Protein AF-O52872-F1 (afdb_monomer_lite)

Sequence (113 aa):
MNLTPDIKSHKITLVAEGVETALSIKDAISEAQKAHIQVLSTLGKSNLSNISDDRSADRIILVLDNDKQDWRQDKTIQIAIKQMEQRGKSVRCIQPTLLNGQKTDYNDLAKAG

Organism: Coxiella burnetii (NCBI:txid777)

InterPro domains:
  IPR006171 TOPRIM domain [PF13362] (14-111)

Radius of gyration: 14.63 Å; chains: 1; bounding box: 35×21×47 Å

pLDDT: mean 76.81, std 14.49, range [31.52, 91.0]

Secondary structure (DSSP, 8-state):
------TT--SEEEEESSHHHHHHHHHHS-HHHHTTEEEEE-SSGGGGGG--GGGS-SEEEEE----SS-GGG-HHHHHHHHHHHHTT-EEEEE-PPPBTTB---HHHHHHH-

Foldseek 3Di:
DDPDPPPPQAQEEEEEQDPLLLVLVVVVDDPVNCRHYHYYYQVHLLSLLVDDPSNGHLEYEYQYFPPVDDCVPVPSSVVSCVNSVVVNHHYHYDYDDDDVVDRDHVNNVSVVD

Structure (mmCIF, N/CA/C/O backbone):
data_AF-O52872-F1
#
_entry.id   AF-O52872-F1
#
loop_
_atom_site.group_PDB
_atom_site.id
_atom_site.type_symbol
_atom_site.label_atom_id
_atom_site.label_alt_id
_atom_site.label_comp_id
_atom_site.label_asym_id
_atom_site.label_entity_id
_atom_site.label_seq_id
_atom_site.pdbx_PDB_ins_code
_atom_site.Cartn_x
_atom_site.Cartn_y
_atom_site.Cartn_z
_atom_site.occupancy
_atom_site.B_iso_or_equiv
_atom_site.auth_seq_id
_atom_site.auth_comp_id
_atom_site.auth_asym_id
_atom_site.auth_atom_id
_atom_site.pdbx_PDB_model_num
ATOM 1 N N . MET A 1 1 ? 16.759 13.828 -27.827 1.00 35.06 1 MET A N 1
ATOM 2 C CA . MET A 1 1 ? 17.343 13.510 -26.508 1.00 35.06 1 MET A CA 1
ATOM 3 C C . MET A 1 1 ? 16.185 13.499 -25.521 1.00 35.06 1 MET A C 1
ATOM 5 O O . MET A 1 1 ? 15.608 14.550 -25.285 1.00 35.06 1 MET A O 1
ATOM 9 N N . ASN A 1 2 ? 15.724 12.317 -25.110 1.00 31.52 2 ASN A N 1
ATOM 10 C CA . ASN A 1 2 ? 14.551 12.174 -24.245 1.00 31.52 2 ASN A CA 1
ATOM 11 C C . ASN A 1 2 ? 15.044 12.244 -22.791 1.00 31.52 2 ASN A C 1
ATOM 13 O O . ASN A 1 2 ? 15.812 11.384 -22.378 1.00 31.52 2 ASN A O 1
ATOM 17 N N . LEU A 1 3 ? 14.697 13.313 -22.070 1.00 44.38 3 LEU A N 1
ATOM 18 C CA . LEU A 1 3 ? 15.164 13.608 -20.704 1.00 44.38 3 LEU A CA 1
ATOM 19 C C . LEU A 1 3 ? 14.146 13.188 -19.631 1.00 44.38 3 LEU A C 1
ATOM 21 O O . LEU A 1 3 ? 14.085 13.790 -18.564 1.00 44.38 3 LEU A O 1
ATOM 25 N N . THR A 1 4 ? 13.317 12.181 -19.893 1.00 50.91 4 THR A N 1
ATOM 26 C CA . THR A 1 4 ? 12.451 11.621 -18.853 1.00 50.91 4 THR A CA 1
ATOM 27 C C . THR A 1 4 ? 13.268 10.608 -18.053 1.00 50.91 4 THR A C 1
ATOM 29 O O . THR A 1 4 ? 13.626 9.571 -18.607 1.00 50.91 4 THR A O 1
ATOM 32 N N . PRO A 1 5 ? 13.638 10.892 -16.787 1.00 45.84 5 PRO A N 1
ATOM 33 C CA . PRO A 1 5 ? 14.276 9.886 -15.956 1.00 45.84 5 PRO A CA 1
ATOM 34 C C . PRO A 1 5 ? 13.314 8.703 -15.853 1.00 45.84 5 PRO A C 1
ATOM 36 O O . PRO A 1 5 ? 12.143 8.885 -15.530 1.00 45.84 5 PRO A O 1
ATOM 39 N N . ASP A 1 6 ? 13.812 7.520 -16.196 1.00 46.09 6 ASP A N 1
ATOM 40 C CA . ASP A 1 6 ? 13.143 6.225 -16.130 1.00 46.09 6 ASP A CA 1
ATOM 41 C C . ASP A 1 6 ? 12.356 6.035 -14.816 1.00 46.09 6 ASP A C 1
ATOM 43 O O . ASP A 1 6 ? 12.839 5.446 -13.847 1.00 46.09 6 ASP A O 1
ATOM 47 N N . ILE A 1 7 ? 11.080 6.435 -14.786 1.00 49.94 7 ILE A N 1
ATOM 48 C CA . ILE A 1 7 ? 10.104 5.914 -13.816 1.00 49.94 7 ILE A CA 1
ATOM 49 C C . ILE A 1 7 ? 9.627 4.544 -14.327 1.00 49.94 7 ILE A C 1
ATOM 51 O O . ILE A 1 7 ? 8.452 4.298 -14.571 1.00 49.94 7 ILE A O 1
ATOM 55 N N . LYS A 1 8 ? 10.591 3.648 -14.560 1.00 49.62 8 LYS A N 1
ATOM 56 C CA . LYS A 1 8 ? 10.399 2.221 -14.865 1.00 49.62 8 LYS A CA 1
ATOM 57 C C . LYS A 1 8 ? 11.382 1.319 -14.104 1.00 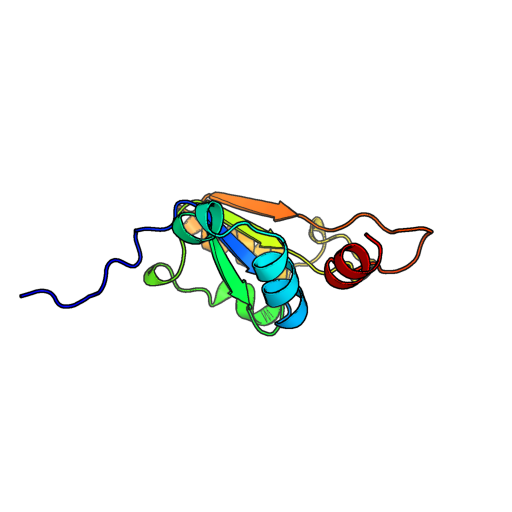49.62 8 LYS A C 1
ATOM 59 O O . LYS A 1 8 ? 11.474 0.132 -14.393 1.00 49.62 8 LYS A O 1
ATOM 64 N N . SER A 1 9 ? 12.107 1.848 -13.112 1.00 58.19 9 SER A N 1
ATOM 65 C CA . SER A 1 9 ? 13.085 1.059 -12.340 1.00 58.19 9 SER A CA 1
ATOM 66 C C . SER A 1 9 ? 12.460 0.208 -11.223 1.00 58.19 9 SER A C 1
ATOM 68 O O . SER A 1 9 ? 13.018 -0.820 -10.838 1.00 58.19 9 SER A O 1
ATOM 70 N N . HIS A 1 10 ? 11.311 0.608 -10.673 1.00 67.50 10 HIS A N 1
ATOM 71 C CA . HIS A 1 10 ? 10.710 -0.102 -9.543 1.00 67.50 10 HIS A CA 1
ATOM 72 C C . HIS A 1 10 ? 9.800 -1.231 -10.030 1.00 67.50 10 HIS A C 1
ATOM 74 O O . HIS A 1 10 ? 8.917 -1.030 -10.860 1.00 67.50 10 HIS A O 1
ATOM 80 N N . LYS A 1 11 ? 9.998 -2.431 -9.480 1.00 82.88 11 LYS A N 1
ATOM 81 C CA . LYS A 1 11 ? 9.204 -3.626 -9.802 1.00 82.88 11 LYS A CA 1
ATOM 82 C C . LYS A 1 11 ? 7.852 -3.632 -9.088 1.00 82.88 11 LYS A C 1
ATOM 84 O O . LYS A 1 11 ? 6.948 -4.349 -9.510 1.00 82.88 11 LYS A O 1
ATOM 89 N N . ILE A 1 12 ? 7.742 -2.907 -7.973 1.00 87.94 12 ILE A N 1
ATOM 90 C CA . ILE A 1 12 ? 6.560 -2.875 -7.107 1.00 87.94 12 ILE A CA 1
ATOM 91 C C . ILE A 1 12 ? 6.342 -1.446 -6.611 1.00 87.94 12 ILE A C 1
ATOM 93 O O . ILE A 1 12 ? 7.295 -0.779 -6.205 1.00 87.94 12 ILE A O 1
ATOM 97 N N . THR A 1 13 ? 5.087 -1.003 -6.583 1.00 90.94 13 THR A N 1
ATOM 98 C CA . THR A 1 13 ? 4.680 0.236 -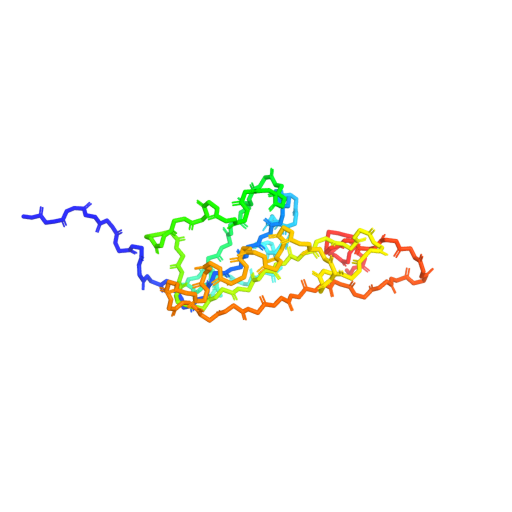5.911 1.00 90.94 13 THR A CA 1
ATOM 99 C C . THR A 1 13 ? 3.794 -0.086 -4.712 1.00 90.94 13 THR A C 1
ATOM 101 O O . THR A 1 13 ? 2.715 -0.653 -4.868 1.00 90.94 13 THR A O 1
ATOM 104 N N . LEU A 1 14 ? 4.249 0.280 -3.516 1.00 90.56 14 LEU A N 1
ATOM 105 C CA . LEU A 1 14 ? 3.457 0.289 -2.290 1.00 90.56 14 LEU A CA 1
ATOM 106 C C . LEU A 1 14 ? 2.741 1.636 -2.194 1.00 90.56 14 LEU A C 1
ATOM 108 O O . LEU A 1 14 ? 3.377 2.683 -2.298 1.00 90.56 14 LEU A O 1
ATOM 112 N N . VAL A 1 15 ? 1.429 1.618 -2.015 1.00 91.00 15 VAL A N 1
ATOM 113 C CA . VAL A 1 15 ? 0.592 2.818 -1.965 1.00 91.00 15 VAL A CA 1
ATOM 114 C C . VAL A 1 15 ? -0.093 2.864 -0.611 1.00 91.00 15 VAL A C 1
ATOM 116 O O . VAL A 1 15 ? -0.991 2.068 -0.358 1.00 91.00 15 VAL A O 1
ATOM 119 N N . ALA A 1 16 ? 0.326 3.785 0.244 1.00 90.00 16 ALA A N 1
ATOM 120 C CA . ALA A 1 16 ? -0.277 4.020 1.547 1.00 90.00 16 ALA A CA 1
ATOM 121 C C . ALA A 1 16 ? -1.339 5.127 1.485 1.00 90.00 16 ALA A C 1
ATOM 123 O O . ALA A 1 16 ? -1.213 6.074 0.706 1.00 90.00 16 ALA A O 1
ATOM 124 N N . GLU A 1 17 ? -2.358 5.045 2.339 1.00 84.19 17 GLU A N 1
ATOM 125 C CA . GLU A 1 17 ? -3.358 6.110 2.477 1.00 84.19 17 GLU A CA 1
ATOM 126 C C . GLU A 1 17 ? -2.751 7.382 3.099 1.00 84.19 17 GLU A C 1
ATOM 128 O O . GLU A 1 17 ? -2.861 8.472 2.529 1.00 84.19 17 GLU A O 1
ATOM 133 N N . GLY A 1 18 ? -2.061 7.234 4.234 1.00 84.19 18 GLY A N 1
ATOM 134 C CA . GLY A 1 18 ? -1.410 8.319 4.972 1.00 84.19 18 GLY A CA 1
ATOM 135 C C . GLY A 1 18 ? 0.094 8.451 4.712 1.00 84.19 18 GLY A C 1
ATOM 136 O O . GLY A 1 18 ? 0.757 7.526 4.231 1.00 84.19 18 GLY A O 1
ATOM 137 N N . VAL A 1 19 ? 0.653 9.624 5.032 1.00 86.31 19 VAL A N 1
ATOM 138 C CA . VAL A 1 19 ? 2.106 9.878 4.938 1.00 86.31 19 VAL A CA 1
ATOM 139 C C . VAL A 1 19 ? 2.889 9.123 6.002 1.00 86.31 19 VAL A C 1
ATOM 141 O O . VAL A 1 19 ? 3.989 8.656 5.730 1.00 86.31 19 VAL A O 1
ATOM 144 N N . GLU A 1 20 ? 2.311 8.970 7.192 1.00 84.44 20 GLU A N 1
ATOM 145 C CA . GLU A 1 20 ? 2.938 8.259 8.304 1.00 84.44 20 GLU A CA 1
ATOM 146 C C . GLU A 1 20 ? 3.141 6.784 7.935 1.00 84.44 20 GLU A C 1
ATOM 148 O O . GLU A 1 20 ? 4.259 6.287 8.013 1.00 84.44 20 GLU A O 1
ATOM 153 N N . THR A 1 21 ? 2.108 6.141 7.374 1.00 83.94 21 THR A N 1
ATOM 154 C CA . THR A 1 21 ? 2.167 4.762 6.858 1.00 83.94 21 THR A CA 1
ATOM 155 C C . THR A 1 21 ? 3.205 4.604 5.754 1.00 83.94 21 THR A C 1
ATOM 157 O O . THR A 1 21 ? 3.992 3.658 5.771 1.00 83.94 21 THR A O 1
ATOM 160 N N . ALA A 1 22 ? 3.291 5.560 4.826 1.00 86.81 22 ALA A N 1
ATOM 161 C CA . ALA A 1 22 ? 4.333 5.549 3.801 1.00 86.81 22 ALA A CA 1
ATOM 162 C C . ALA A 1 22 ? 5.752 5.646 4.393 1.00 86.81 22 ALA A C 1
ATOM 164 O O . ALA A 1 22 ? 6.659 4.949 3.931 1.00 86.81 22 ALA A O 1
ATOM 165 N N . LEU A 1 23 ? 5.957 6.495 5.404 1.00 86.56 23 LEU A N 1
ATOM 166 C CA . LEU A 1 23 ? 7.255 6.658 6.060 1.00 86.56 23 LEU A CA 1
ATOM 167 C C . LEU A 1 23 ? 7.641 5.411 6.858 1.00 86.56 23 LEU A C 1
ATOM 169 O O . LEU A 1 23 ? 8.742 4.906 6.662 1.00 86.56 23 LEU A O 1
ATOM 173 N N . SER A 1 24 ? 6.727 4.840 7.645 1.00 83.19 24 SER A N 1
ATOM 174 C CA . SER A 1 24 ? 6.998 3.608 8.396 1.00 83.19 24 SER A CA 1
ATOM 175 C C . SER A 1 24 ? 7.346 2.428 7.486 1.00 83.19 24 SER A C 1
ATOM 177 O O . SER A 1 24 ? 8.270 1.676 7.785 1.00 83.19 24 SER A O 1
ATOM 179 N N . ILE A 1 25 ? 6.687 2.293 6.328 1.00 84.81 25 ILE A N 1
ATOM 180 C CA . ILE A 1 25 ? 7.078 1.301 5.312 1.00 84.81 25 ILE A CA 1
ATOM 181 C C . ILE A 1 25 ? 8.493 1.582 4.804 1.00 84.81 25 ILE A C 1
ATOM 183 O O . ILE A 1 25 ? 9.294 0.659 4.676 1.00 84.81 25 ILE A O 1
ATOM 187 N N . LYS A 1 26 ? 8.800 2.846 4.489 1.00 86.38 26 LYS A N 1
ATOM 188 C CA . LYS A 1 26 ? 10.108 3.246 3.959 1.00 86.38 26 LYS A CA 1
ATOM 189 C C . LYS A 1 26 ? 11.240 3.002 4.963 1.00 86.38 26 LYS A C 1
ATOM 191 O O . LYS A 1 26 ? 12.350 2.691 4.531 1.00 86.38 26 LYS A O 1
ATOM 196 N N . ASP A 1 27 ? 10.959 3.112 6.255 1.00 85.19 27 ASP A N 1
ATOM 197 C CA . ASP A 1 27 ? 11.908 2.809 7.327 1.00 85.19 27 ASP A CA 1
ATOM 198 C C . ASP A 1 27 ? 12.065 1.296 7.549 1.00 85.19 27 ASP A C 1
ATOM 200 O O . ASP A 1 27 ? 13.162 0.831 7.851 1.00 85.19 27 ASP A O 1
ATOM 204 N N . ALA A 1 28 ? 11.003 0.512 7.332 1.00 82.19 28 ALA A N 1
ATOM 205 C CA . ALA A 1 28 ? 11.022 -0.944 7.483 1.00 82.19 28 ALA A CA 1
ATOM 206 C C . ALA A 1 28 ? 11.693 -1.693 6.313 1.00 82.19 28 ALA A C 1
ATOM 208 O O . ALA A 1 28 ? 12.153 -2.824 6.486 1.00 82.19 28 ALA A O 1
ATOM 209 N N . ILE A 1 29 ? 11.740 -1.101 5.114 1.00 85.50 29 ILE A N 1
ATOM 210 C CA . ILE A 1 29 ? 12.398 -1.707 3.946 1.00 85.50 29 ILE A CA 1
ATOM 211 C C . ILE A 1 29 ? 13.897 -1.388 3.912 1.00 85.50 29 ILE A C 1
ATOM 213 O O . ILE A 1 29 ? 14.329 -0.262 4.163 1.00 85.50 29 ILE A O 1
ATOM 217 N N . SER A 1 30 ? 14.710 -2.373 3.529 1.00 84.06 30 SER A N 1
ATOM 218 C CA . SER A 1 30 ? 16.163 -2.187 3.421 1.00 84.06 30 SER A CA 1
ATOM 219 C C . SER A 1 30 ? 16.553 -1.322 2.216 1.00 84.06 30 SER A C 1
ATOM 221 O O . SER A 1 30 ? 15.824 -1.244 1.227 1.00 84.06 30 SER A O 1
ATOM 223 N N . GLU A 1 31 ? 17.745 -0.720 2.236 1.00 81.88 31 GLU A N 1
ATOM 224 C CA . GLU A 1 31 ? 18.260 0.072 1.101 1.00 81.88 31 GLU A CA 1
ATOM 225 C C . GLU A 1 31 ? 18.279 -0.722 -0.219 1.00 81.88 31 GLU A C 1
ATOM 227 O O . GLU A 1 31 ? 17.918 -0.205 -1.276 1.00 81.88 31 GLU A O 1
ATOM 232 N N . ALA A 1 32 ? 18.597 -2.021 -0.163 1.00 79.75 32 ALA A N 1
ATOM 233 C CA . ALA A 1 32 ? 18.549 -2.907 -1.329 1.00 79.75 32 ALA A CA 1
ATOM 234 C C . ALA A 1 32 ? 17.118 -3.105 -1.878 1.00 79.75 32 ALA A C 1
ATOM 236 O O . ALA A 1 32 ? 16.919 -3.288 -3.084 1.00 79.75 32 ALA A O 1
ATOM 237 N N . GLN A 1 33 ? 16.108 -3.059 -1.004 1.00 80.38 33 GLN A N 1
ATOM 238 C CA . GLN A 1 33 ? 14.697 -3.127 -1.386 1.00 80.38 33 GLN A CA 1
ATOM 239 C C . GLN A 1 33 ? 14.191 -1.788 -1.936 1.00 80.38 33 GLN A C 1
ATOM 241 O O . GLN A 1 33 ? 13.420 -1.804 -2.895 1.00 80.38 33 GLN A O 1
ATOM 246 N N . LYS A 1 34 ? 14.669 -0.644 -1.422 1.00 79.81 34 LYS A N 1
ATOM 247 C CA . LYS A 1 34 ? 14.319 0.705 -1.923 1.00 79.81 34 LYS A CA 1
ATOM 248 C C . LYS A 1 34 ? 14.648 0.896 -3.406 1.00 79.81 34 LYS A C 1
ATOM 250 O O . LYS A 1 34 ? 13.922 1.597 -4.095 1.00 79.81 34 LYS A O 1
ATOM 255 N N . ALA A 1 35 ? 15.672 0.214 -3.925 1.00 81.62 35 ALA A N 1
ATOM 256 C CA . ALA A 1 35 ? 15.999 0.228 -5.356 1.00 81.62 35 ALA A CA 1
ATOM 257 C C . ALA A 1 35 ? 14.927 -0.437 -6.252 1.00 81.62 35 ALA A C 1
ATOM 259 O O . ALA A 1 35 ? 14.870 -0.184 -7.453 1.00 81.62 35 ALA A O 1
ATOM 260 N N . HIS A 1 36 ? 14.082 -1.301 -5.680 1.00 84.25 36 HIS A N 1
ATOM 261 C CA . HIS A 1 36 ? 13.088 -2.099 -6.406 1.00 84.25 36 HIS A CA 1
ATOM 262 C C . HIS A 1 36 ? 11.643 -1.779 -6.011 1.00 84.25 36 HIS A C 1
ATOM 264 O O . HIS A 1 36 ? 10.719 -2.134 -6.749 1.00 84.25 36 HIS A O 1
ATOM 270 N N . ILE A 1 37 ? 11.450 -1.147 -4.854 1.00 87.38 37 ILE A N 1
ATOM 271 C CA . ILE A 1 37 ? 10.155 -0.835 -4.261 1.00 87.38 37 ILE A CA 1
ATOM 272 C C . ILE A 1 37 ? 10.001 0.677 -4.186 1.00 87.38 37 ILE A C 1
ATOM 274 O O . ILE A 1 37 ? 10.742 1.360 -3.484 1.00 87.38 37 ILE A O 1
ATOM 278 N N . GLN A 1 38 ? 8.981 1.182 -4.866 1.00 90.12 38 GLN A N 1
ATOM 279 C CA . GLN A 1 38 ? 8.544 2.559 -4.718 1.00 90.12 38 GLN A CA 1
ATOM 280 C C . GLN A 1 38 ? 7.467 2.635 -3.641 1.00 90.12 38 GLN A C 1
ATOM 282 O O . GLN A 1 38 ? 6.544 1.825 -3.646 1.00 90.12 38 GLN A O 1
ATOM 287 N N . VAL A 1 39 ? 7.544 3.627 -2.757 1.00 89.44 39 VAL A N 1
ATOM 288 C CA . VAL A 1 39 ? 6.494 3.905 -1.770 1.00 89.44 39 VAL A CA 1
ATOM 289 C C . VAL A 1 39 ? 5.836 5.238 -2.111 1.00 89.44 39 VAL A C 1
ATOM 291 O O . VAL A 1 39 ? 6.524 6.243 -2.293 1.00 89.44 39 VAL A O 1
ATOM 294 N N . LEU A 1 40 ? 4.512 5.240 -2.219 1.00 90.56 40 LEU A N 1
ATOM 295 C CA . LEU A 1 40 ? 3.676 6.411 -2.462 1.00 90.56 40 LEU A CA 1
ATOM 296 C C . LEU A 1 40 ? 2.679 6.588 -1.319 1.00 90.56 40 LEU A C 1
ATOM 298 O O . LEU A 1 40 ? 2.246 5.611 -0.715 1.00 90.56 40 LEU A O 1
ATOM 302 N N . SER A 1 41 ? 2.280 7.832 -1.074 1.00 88.94 41 SER A N 1
ATOM 303 C CA . SER A 1 41 ? 1.142 8.161 -0.218 1.00 88.94 41 SER A CA 1
ATOM 304 C C . SER A 1 41 ? 0.077 8.871 -1.045 1.00 88.94 41 SER A C 1
ATOM 306 O O . SER A 1 41 ? 0.412 9.751 -1.843 1.00 88.94 41 SER A O 1
ATOM 308 N N . THR A 1 42 ? -1.191 8.503 -0.872 1.00 87.56 42 THR A N 1
ATOM 309 C CA . THR A 1 42 ? -2.308 9.156 -1.568 1.00 87.56 42 THR A CA 1
ATOM 310 C C . THR A 1 42 ? -2.849 10.366 -0.822 1.00 87.56 42 THR A C 1
ATOM 312 O O . THR A 1 42 ? -3.653 11.100 -1.388 1.00 87.56 42 THR A O 1
ATOM 315 N N . LEU A 1 43 ? -2.402 10.627 0.410 1.00 84.88 43 LEU A N 1
ATOM 316 C CA . LEU A 1 43 ? -2.954 11.688 1.260 1.00 84.88 43 LEU A CA 1
ATOM 317 C C . LEU A 1 43 ? -4.473 11.518 1.469 1.00 84.88 43 LEU A C 1
ATOM 319 O O . LEU A 1 43 ? -5.225 12.491 1.440 1.00 84.88 43 LEU A O 1
ATOM 323 N N . GLY A 1 44 ? -4.921 10.267 1.616 1.00 82.19 44 GLY A N 1
ATOM 324 C CA . GLY A 1 44 ? -6.325 9.883 1.780 1.00 82.19 44 GLY A CA 1
ATOM 325 C C . GLY A 1 44 ? -6.838 8.923 0.699 1.00 82.19 44 GLY A C 1
ATOM 326 O O . GLY A 1 44 ? -6.401 8.952 -0.458 1.00 82.19 44 GLY A O 1
ATOM 327 N N . LYS A 1 45 ? -7.801 8.067 1.063 1.00 79.62 45 LYS A N 1
ATOM 328 C CA . LYS A 1 45 ? -8.374 7.034 0.177 1.00 79.62 45 LYS A CA 1
ATOM 329 C C . LYS A 1 45 ? -9.075 7.556 -1.075 1.00 79.62 45 LYS A C 1
ATOM 331 O O . LYS A 1 45 ? -9.083 6.875 -2.098 1.00 79.62 45 LYS A O 1
ATOM 336 N N . SER A 1 46 ? -9.620 8.772 -1.045 1.00 82.44 46 SER A N 1
ATOM 337 C CA . SER A 1 46 ? -10.259 9.404 -2.211 1.00 82.44 46 SER A CA 1
ATOM 338 C C . SER A 1 46 ? -9.291 9.652 -3.372 1.00 82.44 46 SER A C 1
ATOM 340 O O . SER A 1 46 ? -9.716 9.728 -4.523 1.00 82.44 46 SER A O 1
ATOM 342 N N . ASN A 1 47 ? -7.990 9.730 -3.091 1.00 84.19 47 ASN A N 1
ATOM 343 C CA . ASN A 1 47 ? -6.956 9.977 -4.091 1.00 84.19 47 ASN A CA 1
ATOM 344 C C . ASN A 1 47 ? -6.371 8.691 -4.696 1.00 84.19 47 ASN A C 1
ATOM 346 O O . ASN A 1 47 ? -5.564 8.779 -5.621 1.00 84.19 47 ASN A O 1
ATOM 350 N N . LEU 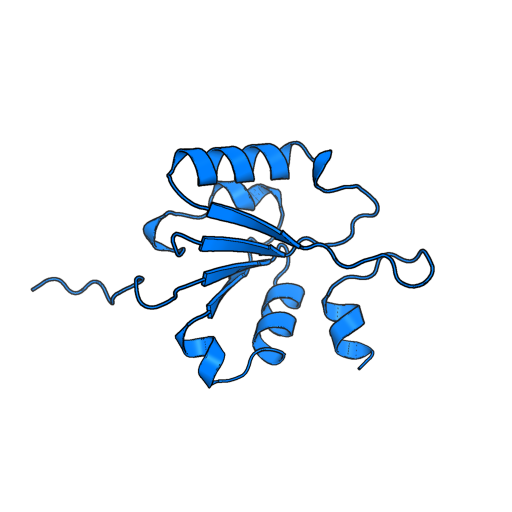A 1 48 ? -6.783 7.500 -4.234 1.00 83.38 48 LEU A N 1
ATOM 351 C CA . LEU A 1 48 ? -6.307 6.218 -4.774 1.00 83.38 48 LEU A CA 1
ATOM 352 C C . LEU A 1 48 ? -6.536 6.107 -6.290 1.00 83.38 48 LEU A C 1
ATOM 354 O O . LEU A 1 48 ? -5.653 5.663 -7.017 1.00 83.38 48 LEU A O 1
ATOM 358 N N . SER A 1 49 ? -7.681 6.570 -6.796 1.00 81.75 49 SER A N 1
ATOM 359 C CA . SER A 1 49 ? -7.998 6.565 -8.235 1.00 81.75 49 SER A CA 1
ATOM 360 C C . SER A 1 49 ? -7.158 7.536 -9.073 1.00 81.75 49 SER A C 1
ATOM 362 O O . SER A 1 49 ? -7.096 7.404 -10.299 1.00 81.75 49 SER A O 1
ATOM 364 N N . ASN A 1 50 ? -6.520 8.518 -8.428 1.00 84.25 50 ASN A N 1
ATOM 365 C CA . ASN A 1 50 ? -5.771 9.583 -9.093 1.00 84.25 50 ASN A CA 1
ATOM 366 C C . ASN A 1 50 ? -4.278 9.255 -9.272 1.00 84.25 50 ASN A C 1
ATOM 368 O O . ASN A 1 50 ? -3.504 10.093 -9.728 1.00 84.25 50 ASN A O 1
ATOM 372 N N . ILE A 1 51 ? -3.852 8.040 -8.914 1.00 82.19 51 ILE A N 1
ATOM 373 C CA . ILE A 1 51 ? -2.483 7.590 -9.168 1.00 82.19 51 ILE A CA 1
ATOM 374 C C . ILE A 1 51 ? -2.309 7.430 -10.674 1.00 82.19 51 ILE A C 1
ATOM 376 O O . ILE A 1 51 ? -2.977 6.613 -11.317 1.00 82.19 51 ILE A O 1
ATOM 380 N N . SER A 1 52 ? -1.417 8.240 -11.231 1.00 77.12 52 SER A N 1
ATOM 381 C CA . SER A 1 52 ? -1.114 8.236 -12.650 1.00 77.12 52 SER A CA 1
ATOM 382 C C . SER A 1 52 ? -0.233 7.041 -13.023 1.00 77.12 52 SER A C 1
ATOM 384 O O . SER A 1 52 ? 0.530 6.514 -12.208 1.00 77.12 52 SER A O 1
ATOM 386 N N . ASP A 1 53 ? -0.380 6.560 -14.255 1.00 74.56 53 ASP A N 1
ATOM 387 C CA . ASP A 1 53 ? 0.270 5.324 -14.704 1.00 74.56 53 ASP A CA 1
ATOM 388 C C . ASP A 1 53 ? 1.780 5.475 -14.871 1.00 74.56 53 ASP A C 1
ATOM 390 O O . ASP A 1 53 ? 2.522 4.541 -14.591 1.00 74.56 53 ASP A O 1
ATOM 394 N N . ASP A 1 54 ? 2.239 6.678 -15.203 1.00 77.19 54 ASP A N 1
ATOM 395 C CA . ASP A 1 54 ? 3.650 7.067 -15.252 1.00 77.19 54 ASP A CA 1
ATOM 396 C C . ASP A 1 54 ? 4.325 7.098 -13.873 1.00 77.19 54 ASP A C 1
ATOM 398 O O . ASP A 1 54 ? 5.548 7.164 -13.792 1.00 77.19 54 ASP A O 1
ATOM 402 N N . ARG A 1 55 ? 3.548 7.060 -12.783 1.00 76.06 55 ARG A N 1
ATOM 403 C CA . ARG A 1 55 ? 4.055 7.167 -11.408 1.00 76.06 55 ARG A CA 1
ATOM 404 C C . ARG A 1 55 ? 4.038 5.857 -10.636 1.00 76.06 55 ARG A C 1
ATOM 406 O O . ARG A 1 55 ? 4.406 5.866 -9.464 1.00 76.06 55 ARG A O 1
ATOM 413 N N . SER A 1 56 ? 3.627 4.747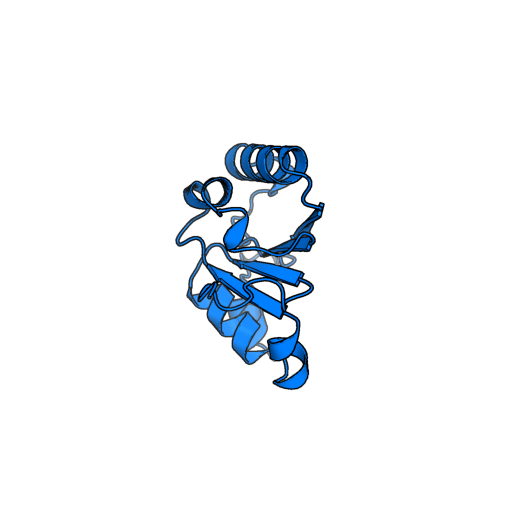 -11.239 1.00 79.69 56 SER A N 1
ATOM 414 C CA . SER A 1 56 ? 3.519 3.457 -10.550 1.00 79.69 56 SER A CA 1
ATOM 415 C C . SER A 1 56 ? 3.980 2.303 -11.430 1.00 79.69 56 SER A C 1
ATOM 417 O O . SER A 1 56 ? 3.738 2.314 -12.631 1.00 79.69 56 SER A O 1
ATOM 419 N N . ALA A 1 57 ? 4.534 1.268 -10.812 1.00 83.56 57 ALA A N 1
ATOM 420 C CA . ALA A 1 57 ? 4.817 0.002 -11.466 1.00 83.56 57 ALA A CA 1
ATOM 421 C C . ALA A 1 57 ? 3.530 -0.734 -11.884 1.00 83.56 57 ALA A C 1
ATOM 423 O O . ALA A 1 57 ? 2.444 -0.481 -11.355 1.00 83.56 57 ALA A O 1
ATOM 424 N N . ASP A 1 58 ? 3.682 -1.736 -12.752 1.00 86.31 58 ASP A N 1
ATOM 425 C CA . ASP A 1 58 ? 2.589 -2.637 -13.143 1.00 86.31 58 ASP A CA 1
ATOM 426 C C . ASP A 1 58 ? 2.052 -3.451 -11.957 1.00 86.31 58 ASP A C 1
ATOM 428 O O . ASP A 1 58 ? 0.904 -3.891 -11.966 1.00 86.31 58 ASP A O 1
ATOM 432 N N . ARG A 1 59 ? 2.869 -3.662 -10.915 1.00 88.44 59 ARG A N 1
ATOM 433 C CA . ARG A 1 59 ? 2.458 -4.318 -9.671 1.00 88.44 59 ARG A CA 1
ATOM 434 C C . ARG A 1 59 ? 2.282 -3.285 -8.563 1.00 88.44 59 ARG A C 1
ATOM 436 O O . ARG A 1 59 ? 3.257 -2.705 -8.085 1.00 88.44 59 ARG A O 1
ATOM 443 N N . ILE A 1 60 ? 1.044 -3.134 -8.108 1.00 89.75 60 ILE A N 1
ATOM 444 C CA . ILE A 1 60 ? 0.662 -2.219 -7.032 1.00 89.75 60 ILE A CA 1
ATOM 445 C C . ILE A 1 60 ? 0.214 -3.020 -5.810 1.00 89.75 60 ILE A C 1
ATOM 447 O O . ILE A 1 60 ? -0.563 -3.969 -5.923 1.00 89.75 60 ILE A O 1
ATOM 451 N N . ILE A 1 61 ? 0.676 -2.611 -4.632 1.00 90.50 61 ILE A N 1
ATOM 452 C CA . ILE A 1 61 ? 0.176 -3.094 -3.346 1.00 90.50 61 ILE A CA 1
ATOM 453 C C . ILE A 1 61 ? -0.395 -1.897 -2.586 1.00 90.50 61 ILE A C 1
ATOM 455 O O . ILE A 1 61 ? 0.343 -0.994 -2.201 1.00 90.50 61 ILE A O 1
ATOM 459 N N . LEU A 1 62 ? -1.708 -1.890 -2.379 1.00 89.69 62 LEU A N 1
ATOM 460 C CA . LEU A 1 62 ? -2.391 -0.917 -1.537 1.00 89.69 62 LEU A CA 1
ATOM 461 C C . LEU A 1 62 ? -2.201 -1.312 -0.073 1.00 89.69 62 LEU A C 1
ATOM 463 O O . LEU A 1 62 ? -2.559 -2.422 0.324 1.00 89.69 62 LEU A O 1
ATOM 467 N N . VAL A 1 63 ? -1.631 -0.402 0.704 1.00 88.19 63 VAL A N 1
ATOM 468 C CA . VAL A 1 63 ? -1.422 -0.522 2.143 1.00 88.19 63 VAL A CA 1
ATOM 469 C C . VAL A 1 63 ? -2.483 0.329 2.821 1.00 88.19 63 VAL A C 1
ATOM 471 O O . VAL A 1 63 ? -2.394 1.556 2.842 1.00 88.19 63 VAL A O 1
ATOM 474 N N . LEU A 1 64 ? -3.534 -0.342 3.277 1.00 84.06 64 LEU A N 1
ATOM 475 C CA . LEU A 1 64 ? -4.752 0.293 3.759 1.00 84.06 64 LEU A CA 1
ATOM 476 C C . LEU A 1 64 ? -4.744 0.362 5.284 1.00 84.06 64 LEU A C 1
ATOM 478 O O . LEU A 1 64 ? -4.352 -0.603 5.950 1.00 84.06 64 LEU A O 1
ATOM 482 N N . ASP A 1 65 ? -5.212 1.487 5.814 1.00 75.50 65 ASP A N 1
ATOM 483 C CA . ASP A 1 65 ? -5.393 1.680 7.249 1.00 75.50 65 ASP A CA 1
ATOM 484 C C . ASP A 1 65 ? -6.582 0.839 7.742 1.00 75.50 65 ASP A C 1
ATOM 486 O O . ASP A 1 65 ? -7.515 0.515 6.994 1.00 75.50 65 ASP A O 1
ATOM 490 N N . ASN A 1 66 ? -6.555 0.430 9.011 1.00 69.88 66 ASN A N 1
ATOM 491 C CA . ASN A 1 66 ? -7.592 -0.448 9.548 1.00 69.88 66 ASN A CA 1
ATOM 492 C C . ASN A 1 66 ? -8.730 0.361 10.180 1.00 69.88 66 ASN A C 1
ATOM 494 O O . ASN A 1 66 ? -8.872 0.427 11.397 1.00 69.88 66 ASN A O 1
ATOM 498 N N . ASP A 1 67 ? -9.602 0.935 9.358 1.00 66.62 67 ASP A N 1
ATOM 499 C CA . ASP A 1 67 ? -10.747 1.750 9.801 1.00 66.62 67 ASP A CA 1
ATOM 500 C C . ASP A 1 67 ? -11.891 0.962 10.486 1.00 66.62 67 ASP A C 1
ATOM 502 O O . ASP A 1 67 ? -13.013 1.456 10.589 1.00 66.62 67 ASP A O 1
ATOM 506 N N . LYS A 1 68 ? -11.654 -0.272 10.966 1.00 64.62 68 LYS A N 1
ATOM 507 C CA . LYS A 1 68 ? -12.683 -1.218 11.468 1.00 64.62 68 LYS A CA 1
ATOM 508 C C . LYS A 1 68 ? -13.740 -1.609 10.425 1.00 64.62 68 LYS A C 1
ATOM 510 O O . LYS A 1 68 ? -14.726 -2.266 10.755 1.00 64.62 68 LYS A O 1
ATOM 515 N N . GLN A 1 69 ? -13.520 -1.239 9.170 1.00 69.69 69 GLN A N 1
ATOM 516 C CA . GLN A 1 69 ? -14.314 -1.629 8.018 1.00 69.69 69 GLN A CA 1
ATOM 517 C C . GLN A 1 69 ? -13.447 -2.507 7.112 1.00 69.69 69 GLN A C 1
ATOM 519 O O . GLN A 1 69 ? -12.265 -2.227 6.910 1.00 69.69 69 GLN A O 1
ATOM 524 N N . ASP A 1 70 ? -14.021 -3.586 6.575 1.00 76.94 70 ASP A N 1
ATOM 525 C CA . ASP A 1 70 ? -13.337 -4.379 5.552 1.00 76.94 70 ASP A CA 1
ATOM 526 C C . ASP A 1 70 ? -13.218 -3.529 4.285 1.00 76.94 70 ASP A C 1
ATOM 528 O O . ASP A 1 70 ? -14.230 -3.084 3.732 1.00 76.94 70 ASP A O 1
ATOM 532 N N . TRP A 1 71 ? -11.994 -3.331 3.801 1.00 80.38 71 TRP A N 1
ATOM 533 C CA . TRP A 1 71 ? -11.721 -2.635 2.544 1.00 80.38 71 TRP A CA 1
ATOM 534 C C . TRP A 1 71 ? -12.485 -3.223 1.347 1.00 80.38 71 TRP A C 1
ATOM 536 O O . TRP A 1 71 ? -12.758 -2.520 0.370 1.00 80.38 71 TRP A O 1
ATOM 546 N N . ARG A 1 72 ? -12.883 -4.502 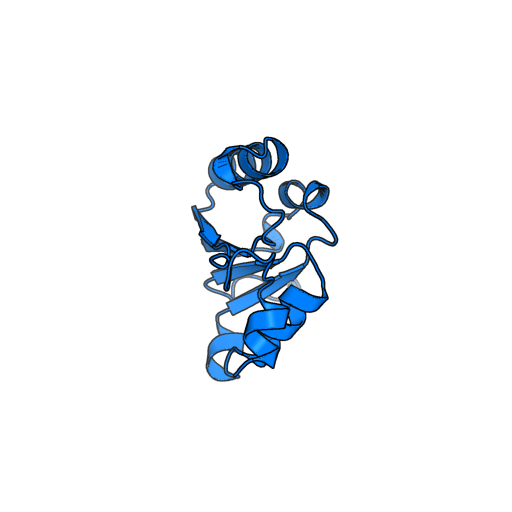1.415 1.00 82.00 72 ARG A N 1
ATOM 547 C CA . ARG A 1 72 ? -13.737 -5.152 0.405 1.00 82.00 72 ARG A CA 1
ATOM 548 C C . ARG A 1 72 ? -15.115 -4.510 0.284 1.00 82.00 72 ARG A C 1
ATOM 550 O O . ARG A 1 72 ? -15.735 -4.591 -0.772 1.00 82.00 72 ARG A O 1
ATOM 557 N N . GLN A 1 73 ? -15.585 -3.870 1.349 1.00 83.06 73 GLN A N 1
ATOM 558 C CA . GLN A 1 73 ? -16.874 -3.185 1.405 1.00 83.06 73 GLN A CA 1
ATOM 559 C C . GLN A 1 73 ? -16.752 -1.675 1.138 1.00 83.06 73 GLN A C 1
ATOM 561 O O . GLN A 1 73 ? -17.772 -1.004 0.967 1.00 83.06 73 GLN A O 1
ATOM 566 N N . ASP A 1 74 ? -15.535 -1.120 1.079 1.00 84.81 74 ASP A N 1
ATOM 567 C CA . ASP A 1 74 ? -15.322 0.293 0.755 1.00 84.81 74 ASP A CA 1
ATOM 568 C C . ASP A 1 74 ? -15.396 0.510 -0.765 1.00 84.81 74 ASP A C 1
ATOM 570 O O . ASP A 1 74 ? -14.522 0.104 -1.536 1.00 84.81 74 ASP A O 1
ATOM 574 N N . LYS A 1 75 ? -16.463 1.185 -1.207 1.00 86.38 75 LYS A N 1
ATOM 575 C CA . LYS A 1 75 ? -16.704 1.479 -2.627 1.00 86.38 75 LYS A CA 1
ATOM 576 C C . LYS A 1 75 ? -15.570 2.285 -3.261 1.00 86.38 75 LYS A C 1
ATOM 578 O O . LYS A 1 75 ? -15.275 2.069 -4.433 1.00 86.38 75 LYS A O 1
ATOM 583 N N . THR A 1 76 ? -14.937 3.186 -2.515 1.00 86.12 76 THR A N 1
ATOM 584 C CA . THR A 1 76 ? -13.839 4.032 -3.011 1.00 86.12 76 THR A CA 1
ATOM 585 C C . THR A 1 76 ? -12.642 3.168 -3.378 1.00 86.12 76 THR A C 1
ATOM 587 O O . THR A 1 76 ? -12.088 3.295 -4.469 1.00 86.12 76 THR A O 1
ATOM 590 N N . ILE A 1 77 ? -12.306 2.223 -2.498 1.00 86.75 77 ILE A N 1
ATOM 591 C CA . ILE A 1 77 ? -11.189 1.296 -2.683 1.00 86.75 77 ILE A CA 1
ATOM 592 C C . ILE A 1 77 ? -11.485 0.337 -3.840 1.00 86.75 77 ILE A C 1
ATOM 594 O O . ILE A 1 77 ? -10.647 0.172 -4.724 1.00 86.75 77 ILE A O 1
ATOM 598 N N . GLN A 1 78 ? -12.692 -0.234 -3.899 1.00 89.81 78 GLN A N 1
ATOM 599 C CA . GLN A 1 78 ? -13.087 -1.126 -4.997 1.00 89.81 78 GLN A CA 1
ATOM 600 C C . GLN A 1 78 ? -13.066 -0.427 -6.365 1.00 89.81 78 GLN A C 1
ATOM 602 O O . GLN A 1 78 ? -12.591 -0.998 -7.348 1.00 89.81 78 GLN A O 1
ATOM 607 N N . ILE A 1 79 ? -13.550 0.818 -6.441 1.00 89.62 79 ILE A N 1
ATOM 608 C CA . ILE A 1 79 ? -13.502 1.613 -7.675 1.00 89.62 79 ILE A CA 1
ATOM 609 C C . ILE A 1 79 ? -12.051 1.883 -8.077 1.00 89.62 79 ILE A C 1
ATOM 611 O O . ILE A 1 79 ? -11.713 1.709 -9.248 1.00 89.62 79 ILE A O 1
ATOM 615 N N . ALA A 1 80 ? -11.191 2.260 -7.129 1.00 87.94 80 ALA A N 1
ATOM 616 C CA . ALA A 1 80 ? -9.782 2.510 -7.407 1.00 87.94 80 ALA A CA 1
ATOM 617 C C . ALA A 1 80 ? -9.059 1.251 -7.914 1.00 87.94 80 ALA A C 1
ATOM 619 O O . ALA A 1 80 ? -8.375 1.322 -8.934 1.00 87.94 80 ALA A O 1
ATOM 620 N N . ILE A 1 81 ? -9.270 0.094 -7.270 1.00 89.50 81 ILE A N 1
ATOM 621 C CA . ILE A 1 81 ? -8.721 -1.200 -7.712 1.00 89.50 81 ILE A CA 1
ATOM 622 C C . ILE A 1 81 ? -9.162 -1.491 -9.144 1.00 89.50 81 ILE A C 1
ATOM 624 O O . ILE A 1 81 ? -8.320 -1.706 -10.012 1.00 89.50 81 ILE A O 1
ATOM 628 N N . LYS A 1 82 ? -10.469 -1.409 -9.416 1.00 90.31 82 LYS A N 1
ATOM 629 C CA . LYS A 1 82 ? -11.015 -1.681 -10.747 1.00 90.31 82 LYS A CA 1
ATOM 630 C C . LYS A 1 82 ? -10.427 -0.754 -11.810 1.00 90.31 82 LYS A C 1
ATOM 632 O O . LYS A 1 82 ? -10.119 -1.212 -12.903 1.00 90.31 82 LYS A O 1
ATOM 637 N N . GLN A 1 83 ? -10.260 0.533 -11.509 1.00 88.94 83 GLN A N 1
ATOM 638 C CA . GLN A 1 83 ? -9.659 1.485 -12.447 1.00 88.94 83 GLN A CA 1
ATOM 639 C C . GLN A 1 83 ? -8.186 1.172 -12.723 1.00 88.94 83 GLN A C 1
ATOM 641 O O . GLN A 1 83 ? -7.759 1.245 -13.870 1.00 88.94 83 GLN A O 1
ATOM 646 N N . MET A 1 84 ? -7.411 0.803 -11.702 1.00 87.81 84 MET A N 1
ATOM 647 C CA . MET A 1 84 ? -6.015 0.397 -11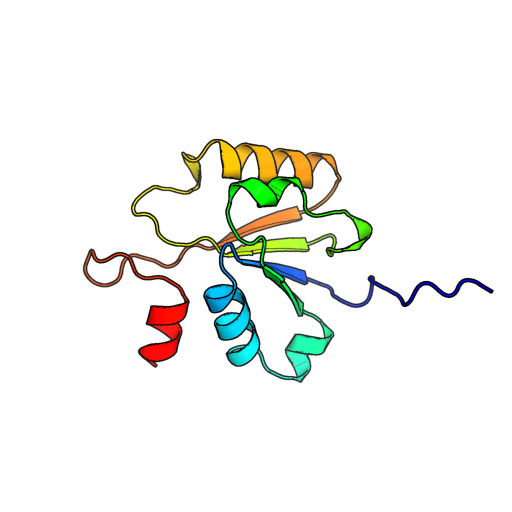.878 1.00 87.81 84 MET A CA 1
ATOM 648 C C . MET A 1 84 ? -5.900 -0.904 -12.685 1.00 87.81 84 MET A C 1
ATOM 650 O O . MET A 1 84 ? -5.072 -0.988 -13.589 1.00 87.81 84 MET A O 1
ATOM 654 N N . GLU A 1 85 ? -6.762 -1.887 -12.417 1.00 89.12 85 GLU A N 1
ATOM 655 C CA . GLU A 1 85 ? -6.814 -3.149 -13.165 1.00 89.12 85 GLU A CA 1
ATOM 656 C C . GLU A 1 85 ? -7.248 -2.942 -14.621 1.00 89.12 85 GLU A C 1
ATOM 658 O O . GLU A 1 85 ? -6.660 -3.524 -15.530 1.00 89.12 85 GLU A O 1
ATOM 663 N N . GLN A 1 86 ? -8.210 -2.049 -14.874 1.00 88.56 86 GLN A N 1
ATOM 664 C CA . GLN A 1 86 ? -8.611 -1.652 -16.230 1.00 88.56 86 GLN A CA 1
ATOM 665 C C . GLN A 1 86 ? -7.478 -0.985 -17.017 1.00 88.56 86 GLN A C 1
ATOM 667 O O . GLN A 1 86 ? -7.444 -1.090 -18.241 1.00 88.56 86 GLN A O 1
ATOM 672 N N . ARG A 1 87 ? -6.541 -0.328 -16.328 1.00 86.06 87 ARG A N 1
ATOM 673 C CA . ARG A 1 87 ? -5.321 0.242 -16.920 1.00 86.06 87 ARG A CA 1
ATOM 674 C C . ARG A 1 87 ? -4.195 -0.793 -17.075 1.00 86.06 87 ARG A C 1
ATOM 676 O O . ARG A 1 87 ? -3.083 -0.430 -17.436 1.00 86.06 87 ARG A O 1
ATOM 683 N N . GLY A 1 88 ? -4.468 -2.075 -16.815 1.00 86.19 88 GLY A N 1
ATOM 684 C CA . GLY A 1 88 ? -3.519 -3.178 -16.994 1.00 86.19 88 GLY A CA 1
ATOM 685 C C . GLY A 1 88 ? -2.609 -3.446 -15.794 1.00 86.19 88 GLY A C 1
ATOM 686 O O . GLY A 1 88 ? -1.666 -4.226 -15.916 1.00 86.19 88 GLY A O 1
ATOM 687 N N . LYS A 1 89 ? -2.873 -2.834 -14.633 1.00 87.50 89 LYS A N 1
ATOM 688 C CA . LYS A 1 89 ? -2.057 -3.032 -13.428 1.00 87.50 89 LYS A CA 1
ATOM 689 C C . LYS A 1 89 ? -2.570 -4.196 -12.588 1.00 87.50 89 LYS A C 1
ATOM 691 O O . LYS A 1 89 ? -3.768 -4.402 -12.437 1.00 87.50 89 LYS A O 1
ATOM 696 N N . SER A 1 90 ? -1.656 -4.926 -11.964 1.00 89.19 90 SER A N 1
ATOM 697 C CA . SER A 1 90 ? -1.972 -5.959 -10.981 1.00 89.19 90 SER A CA 1
ATOM 698 C C . SER A 1 90 ? -2.009 -5.347 -9.585 1.00 89.19 90 SER A C 1
ATOM 700 O O . SER A 1 90 ? -0.955 -5.060 -9.010 1.00 89.19 90 SER A O 1
ATOM 702 N N . VAL A 1 91 ? -3.205 -5.224 -9.009 1.00 89.38 91 VAL A N 1
ATOM 703 C CA . VAL A 1 91 ? -3.396 -4.666 -7.666 1.00 89.38 91 VAL A CA 1
ATOM 704 C C . VAL A 1 91 ? -3.550 -5.773 -6.619 1.00 89.38 91 VAL A C 1
ATOM 706 O O . VAL A 1 91 ? -4.195 -6.807 -6.828 1.00 89.38 91 VAL A O 1
ATOM 709 N N . ARG A 1 92 ? -2.921 -5.571 -5.463 1.00 90.06 92 ARG A N 1
ATOM 710 C CA . ARG A 1 92 ? -3.122 -6.357 -4.241 1.00 90.06 92 ARG A CA 1
ATOM 711 C C . ARG A 1 92 ? -3.367 -5.409 -3.080 1.00 90.06 92 ARG A C 1
ATOM 713 O O . ARG A 1 92 ? -2.862 -4.296 -3.094 1.00 90.06 92 ARG A O 1
ATOM 720 N N . CYS A 1 93 ? -4.110 -5.855 -2.077 1.00 86.25 93 CYS A N 1
ATOM 721 C CA . CYS A 1 93 ? -4.374 -5.067 -0.878 1.00 86.25 93 CYS A CA 1
ATOM 722 C C . CYS A 1 93 ? -3.842 -5.800 0.344 1.00 86.25 93 CYS A C 1
ATOM 724 O O . CYS A 1 93 ? -4.054 -7.008 0.484 1.00 86.25 93 CYS A O 1
ATOM 726 N N . ILE A 1 94 ? -3.181 -5.057 1.223 1.00 84.44 94 ILE A N 1
ATOM 727 C CA . ILE A 1 94 ? -2.801 -5.500 2.558 1.00 84.44 94 ILE A CA 1
ATOM 728 C C . ILE A 1 94 ? -3.431 -4.547 3.576 1.00 84.44 94 ILE A C 1
ATOM 730 O O . ILE A 1 94 ? -3.441 -3.332 3.385 1.00 84.44 94 ILE A O 1
ATOM 734 N N . GLN A 1 95 ? -3.992 -5.120 4.633 1.00 78.62 95 GLN A N 1
ATOM 735 C CA . GLN A 1 95 ? -4.544 -4.403 5.777 1.00 78.62 95 GLN A CA 1
ATOM 736 C C . GLN A 1 95 ? -4.031 -5.126 7.027 1.00 78.62 95 GLN A C 1
ATOM 738 O O . GLN A 1 95 ? -4.051 -6.365 7.048 1.00 78.62 95 GLN A O 1
ATOM 743 N N . PRO A 1 96 ? -3.554 -4.404 8.050 1.00 68.50 96 PRO A N 1
ATOM 744 C CA . PRO A 1 96 ? -3.068 -5.031 9.268 1.00 68.50 96 PRO A CA 1
ATOM 745 C C . PRO A 1 96 ? -4.243 -5.659 10.031 1.00 68.50 96 PRO A C 1
ATOM 747 O O . PRO A 1 96 ? -5.341 -5.101 10.103 1.00 68.50 96 PRO A O 1
ATOM 750 N N . THR A 1 97 ? -4.029 -6.848 10.596 1.00 58.81 97 THR A N 1
ATOM 751 C CA . THR A 1 97 ? -5.015 -7.497 11.469 1.00 58.81 97 THR A CA 1
ATOM 752 C C . THR A 1 97 ? -5.216 -6.674 12.737 1.00 58.81 97 THR A C 1
ATOM 754 O O . THR A 1 97 ? -4.257 -6.118 13.264 1.00 58.81 97 THR A O 1
ATOM 757 N N . LEU A 1 98 ? -6.452 -6.619 13.242 1.00 55.84 98 LEU A N 1
ATOM 758 C CA . LEU A 1 98 ? -6.764 -5.970 14.520 1.00 55.84 98 LEU A CA 1
ATOM 759 C C . LEU A 1 98 ? -5.896 -6.581 15.630 1.00 55.84 98 LEU A C 1
ATOM 761 O O . LEU A 1 98 ? -6.008 -7.780 15.897 1.00 55.84 98 LEU A O 1
ATOM 765 N N . LEU A 1 99 ? -5.068 -5.779 16.298 1.00 50.25 99 LEU A N 1
ATOM 766 C CA . LEU A 1 99 ? -4.345 -6.220 17.486 1.00 50.25 99 LEU A CA 1
ATOM 767 C C . LEU A 1 99 ? -5.263 -6.000 18.697 1.00 50.25 99 LEU A C 1
ATOM 769 O O . LEU A 1 99 ? -5.666 -4.876 18.992 1.00 50.25 99 LEU A O 1
ATOM 773 N N . ASN A 1 100 ? -5.660 -7.078 19.378 1.00 51.03 100 ASN A N 1
ATOM 774 C CA . ASN A 1 100 ? -6.522 -7.033 20.571 1.00 51.03 100 ASN A CA 1
ATOM 775 C C . ASN A 1 100 ? -7.860 -6.277 20.386 1.00 51.03 100 ASN A C 1
ATOM 777 O O . ASN A 1 100 ? -8.352 -5.632 21.311 1.00 51.03 100 ASN A O 1
ATOM 781 N N . GLY A 1 101 ? -8.455 -6.328 19.188 1.00 53.69 101 GLY A N 1
ATOM 782 C CA . GLY A 1 101 ? -9.725 -5.647 18.892 1.00 53.69 101 GLY A CA 1
ATOM 783 C C . GLY A 1 101 ? -9.623 -4.119 18.773 1.00 53.69 101 GLY A C 1
ATOM 784 O O . GLY A 1 101 ? -10.646 -3.448 18.618 1.00 53.69 101 GLY A O 1
ATOM 785 N N . GLN A 1 102 ? -8.410 -3.561 18.818 1.00 54.06 102 GLN A N 1
ATOM 786 C CA . GLN A 1 102 ? -8.160 -2.148 18.556 1.00 54.06 102 GLN A CA 1
ATOM 787 C C . GLN A 1 102 ? -7.796 -1.927 17.087 1.00 54.06 102 GLN A C 1
ATOM 789 O O . GLN A 1 102 ? -7.250 -2.808 16.423 1.00 54.06 102 GLN A O 1
ATOM 794 N N . LYS A 1 103 ? -8.144 -0.736 16.580 1.00 59.06 103 LYS A N 1
ATOM 795 C CA . LYS A 1 103 ? -7.647 -0.257 15.291 1.00 59.06 103 LYS A CA 1
ATOM 796 C C . LYS A 1 103 ? -6.128 -0.214 15.414 1.00 59.06 103 LYS A C 1
ATOM 798 O O . LYS A 1 103 ? -5.614 0.449 16.306 1.00 59.06 103 LYS A O 1
ATOM 803 N N . THR A 1 104 ? -5.453 -0.990 14.584 1.00 57.88 104 THR A N 1
ATOM 804 C CA . THR A 1 104 ? -3.998 -1.025 14.528 1.00 57.88 104 THR A CA 1
ATOM 805 C C . THR A 1 104 ? -3.637 -0.613 13.126 1.00 57.88 104 THR A C 1
ATOM 807 O O . THR A 1 104 ? -4.011 -1.312 12.188 1.00 57.88 104 THR A O 1
ATOM 810 N N . ASP A 1 105 ? -2.955 0.513 12.985 1.00 61.59 105 ASP A N 1
ATOM 811 C CA . ASP A 1 105 ? -2.386 0.906 11.704 1.00 61.59 105 ASP A CA 1
ATOM 812 C C . ASP A 1 105 ? -0.958 0.350 11.596 1.00 61.59 105 ASP A C 1
ATOM 814 O O . ASP A 1 105 ? -0.346 -0.068 12.586 1.00 61.59 105 ASP A O 1
ATOM 818 N N . TYR A 1 106 ? -0.390 0.309 10.388 1.00 61.97 106 TYR A N 1
ATOM 819 C CA . TYR A 1 106 ? 0.974 -0.212 10.208 1.00 61.97 106 TYR A CA 1
ATOM 820 C C . TYR A 1 106 ? 2.024 0.579 11.011 1.00 61.97 106 TYR A C 1
ATOM 822 O O . TYR A 1 106 ? 3.055 0.019 11.381 1.00 61.97 106 TYR A O 1
ATOM 830 N N . ASN A 1 107 ? 1.739 1.837 11.351 1.00 60.03 107 ASN A N 1
ATOM 831 C CA . ASN A 1 107 ? 2.607 2.673 12.187 1.00 60.03 107 ASN A CA 1
ATOM 832 C C . ASN A 1 107 ? 2.631 2.206 13.643 1.00 60.03 107 ASN A C 1
ATOM 834 O O . ASN A 1 107 ? 3.666 2.302 14.299 1.00 60.03 107 ASN A O 1
ATOM 838 N N . ASP A 1 108 ? 1.511 1.684 14.147 1.00 60.53 108 ASP A N 1
ATOM 839 C CA . ASP A 1 108 ? 1.437 1.137 15.502 1.00 60.53 108 ASP A CA 1
ATOM 840 C C . ASP A 1 108 ? 2.204 -0.183 15.587 1.00 60.53 108 ASP A C 1
ATOM 842 O O . ASP A 1 108 ? 2.921 -0.421 16.557 1.00 60.53 108 ASP A O 1
ATOM 846 N N . LEU A 1 109 ? 2.129 -1.008 14.534 1.00 61.38 109 LEU A N 1
ATOM 847 C CA . LEU A 1 109 ? 2.935 -2.228 14.425 1.00 61.38 109 LEU A CA 1
ATOM 848 C C . LEU A 1 109 ? 4.434 -1.917 14.370 1.00 61.38 109 LEU A C 1
ATOM 850 O O . LEU A 1 109 ? 5.215 -2.594 15.030 1.00 61.38 109 LEU A O 1
ATOM 854 N N . ALA A 1 110 ? 4.832 -0.883 13.624 1.00 59.38 110 ALA A N 1
ATOM 855 C CA . ALA A 1 110 ? 6.232 -0.474 13.514 1.00 59.38 110 ALA A CA 1
ATOM 856 C C . ALA A 1 110 ? 6.812 0.077 14.830 1.00 59.38 110 ALA A C 1
ATOM 858 O O . ALA A 1 110 ? 8.018 0.008 15.030 1.00 59.38 110 ALA A O 1
ATOM 859 N N . LYS A 1 111 ? 5.975 0.611 15.731 1.00 59.53 111 LYS A N 1
ATOM 860 C CA . LYS A 1 111 ? 6.394 1.080 17.066 1.00 59.53 111 LYS A CA 1
ATOM 861 C C . LYS A 1 111 ? 6.426 -0.025 18.125 1.00 59.53 111 LYS A C 1
ATOM 863 O O . LYS A 1 111 ? 7.006 0.182 19.186 1.00 59.53 111 LYS A O 1
ATOM 868 N N . ALA A 1 112 ? 5.748 -1.146 17.881 1.00 57.12 112 ALA A N 1
ATOM 869 C CA . ALA A 1 112 ? 5.606 -2.240 18.840 1.00 57.12 112 ALA A CA 1
ATOM 870 C C . ALA A 1 112 ? 6.709 -3.313 18.740 1.00 57.12 112 ALA A C 1
ATOM 872 O O . ALA A 1 112 ? 6.753 -4.196 19.598 1.00 57.12 112 ALA A O 1
ATOM 873 N N . GLY A 1 113 ? 7.554 -3.263 17.704 1.00 45.19 113 GLY A N 1
ATOM 874 C CA . GLY A 1 113 ? 8.719 -4.138 17.513 1.00 45.19 113 GLY A CA 1
ATOM 875 C C . GLY A 1 113 ? 10.022 -3.417 17.808 1.00 45.19 113 GLY A C 1
ATOM 876 O O . GLY A 1 113 ? 10.927 -4.082 18.357 1.00 45.19 113 GLY A O 1
#